Protein AF-A0A2W4SJM6-F1 (afdb_monomer_lite)

pLDDT: mean 88.86, std 15.08, range [41.16, 98.06]

Radius of gyration: 12.58 Å; chains: 1; bounding box: 25×15×45 Å

Secondary structure (DSSP, 8-state):
-HHHHHTT-SEEEEEEEETTEEEEEEE-TTS-EEEEEEETTT--EEEEEEPPPGGGT---

Foldseek 3Di:
DVVCVVVQFPAWDDWDDDPQWIWTWGAHPVRWIKIWIARNPPRHTPDIDTDDPCVVVPDD

Structure (mmCIF, N/CA/C/O backbone):
data_AF-A0A2W4SJM6-F1
#
_entry.id   AF-A0A2W4SJM6-F1
#
loop_
_atom_site.group_PDB
_atom_site.id
_atom_site.type_symbol
_atom_site.label_atom_id
_atom_site.label_alt_id
_atom_site.label_comp_id
_atom_site.label_asym_id
_atom_site.label_entity_id
_atom_site.label_seq_id
_atom_site.pdbx_PDB_ins_code
_atom_site.Cartn_x
_atom_site.Cartn_y
_atom_site.Cartn_z
_atom_site.occupancy
_atom_site.B_iso_or_equiv
_atom_site.auth_seq_id
_atom_site.auth_comp_id
_atom_site.auth_asym_id
_atom_site.auth_atom_id
_atom_site.pdbx_PDB_model_num
ATOM 1 N N . ARG A 1 1 ? -5.650 1.345 -6.332 1.00 76.25 1 ARG A N 1
ATOM 2 C CA . ARG A 1 1 ? -6.990 0.964 -5.802 1.00 76.25 1 ARG A CA 1
ATOM 3 C C . ARG A 1 1 ? -7.223 -0.548 -5.700 1.00 76.25 1 ARG A C 1
ATOM 5 O O . ARG A 1 1 ? -7.486 -0.984 -4.595 1.00 76.25 1 ARG A O 1
ATOM 12 N N . ARG A 1 2 ? -7.189 -1.351 -6.785 1.00 91.12 2 ARG A N 1
ATOM 13 C CA . ARG A 1 2 ? -7.509 -2.802 -6.706 1.00 91.12 2 ARG A CA 1
ATOM 14 C C . ARG A 1 2 ? -6.634 -3.536 -5.679 1.00 91.12 2 ARG A C 1
ATOM 16 O O . ARG A 1 2 ? -7.179 -4.170 -4.790 1.00 91.12 2 ARG A O 1
ATOM 23 N N . ILE A 1 3 ? -5.318 -3.348 -5.774 1.00 90.88 3 ILE A N 1
ATOM 24 C CA . ILE A 1 3 ? -4.332 -3.978 -4.886 1.00 90.88 3 ILE A CA 1
ATOM 25 C C . ILE A 1 3 ? -4.603 -3.635 -3.413 1.00 90.88 3 ILE A C 1
ATOM 27 O O . ILE A 1 3 ? -4.633 -4.529 -2.579 1.00 90.88 3 ILE A O 1
ATOM 31 N N . ALA A 1 4 ? -4.884 -2.366 -3.098 1.00 91.50 4 ALA A N 1
ATOM 32 C CA . ALA A 1 4 ? -5.231 -1.934 -1.742 1.00 91.50 4 ALA A CA 1
ATOM 33 C C . ALA A 1 4 ? -6.456 -2.695 -1.194 1.00 91.50 4 ALA A C 1
ATOM 35 O O . ALA A 1 4 ? -6.385 -3.306 -0.130 1.00 91.50 4 ALA A O 1
ATOM 36 N N . ASN A 1 5 ? -7.548 -2.745 -1.966 1.00 92.81 5 ASN A N 1
ATOM 37 C CA . ASN A 1 5 ? -8.770 -3.448 -1.566 1.00 92.81 5 ASN A CA 1
ATOM 38 C C . ASN A 1 5 ? -8.547 -4.959 -1.390 1.00 92.81 5 ASN A C 1
ATOM 40 O O . ASN A 1 5 ? -9.052 -5.549 -0.438 1.00 92.81 5 ASN A O 1
ATOM 44 N N . GLU A 1 6 ? -7.795 -5.590 -2.297 1.00 95.06 6 GLU A N 1
ATOM 45 C CA . GLU A 1 6 ? -7.444 -7.019 -2.221 1.00 95.06 6 GLU A CA 1
ATOM 46 C C . GLU A 1 6 ? -6.603 -7.339 -0.979 1.00 95.06 6 GLU A C 1
ATOM 48 O O . GLU A 1 6 ? -6.699 -8.433 -0.429 1.00 95.06 6 GLU A O 1
ATOM 53 N N . ASN A 1 7 ? -5.847 -6.356 -0.488 1.00 93.44 7 ASN A N 1
ATOM 54 C CA . ASN A 1 7 ? -5.045 -6.449 0.725 1.00 93.44 7 ASN A CA 1
ATOM 55 C C . ASN A 1 7 ? -5.763 -5.908 1.972 1.00 93.44 7 ASN A C 1
ATOM 57 O O . ASN A 1 7 ? -5.134 -5.704 3.009 1.00 93.44 7 ASN A O 1
ATOM 61 N N . GLY A 1 8 ? -7.088 -5.740 1.921 1.00 94.31 8 GLY A N 1
ATOM 62 C CA . GLY A 1 8 ? -7.918 -5.424 3.087 1.00 94.31 8 GLY A CA 1
ATOM 63 C C . GLY A 1 8 ? -7.987 -3.943 3.458 1.00 94.31 8 GLY A C 1
ATOM 64 O O . GLY A 1 8 ? -8.613 -3.617 4.465 1.00 94.31 8 GLY A O 1
ATOM 65 N N . VAL A 1 9 ? -7.403 -3.053 2.653 1.00 96.06 9 VAL A N 1
ATOM 66 C CA . VAL A 1 9 ? -7.561 -1.606 2.822 1.00 96.06 9 VAL A CA 1
ATOM 67 C C . VAL A 1 9 ? -8.962 -1.217 2.364 1.00 96.06 9 VAL A C 1
ATOM 69 O O . VAL A 1 9 ? -9.299 -1.342 1.186 1.00 96.06 9 VAL A O 1
ATOM 72 N N . VAL A 1 10 ? -9.790 -0.743 3.291 1.00 96.56 10 VAL A N 1
ATOM 73 C CA . VAL A 1 10 ? -11.146 -0.249 2.989 1.00 96.56 10 VAL A CA 1
ATOM 74 C C . VAL A 1 10 ? -11.192 1.274 2.907 1.00 96.56 10 VAL A C 1
ATOM 76 O O . VAL A 1 10 ? -12.082 1.831 2.264 1.00 96.56 10 VAL A O 1
ATOM 79 N N . ARG A 1 11 ? -10.214 1.947 3.522 1.00 95.94 11 ARG A N 1
ATOM 80 C CA . ARG A 1 11 ? -10.001 3.391 3.443 1.00 95.94 11 ARG A CA 1
ATOM 81 C C . ARG A 1 11 ? -8.539 3.654 3.119 1.00 95.94 11 ARG A C 1
ATOM 83 O O . ARG A 1 11 ? -7.683 3.307 3.915 1.00 95.94 11 ARG A O 1
ATOM 90 N N . ILE A 1 12 ? -8.278 4.273 1.974 1.00 96.69 12 ILE A N 1
ATOM 91 C CA . ILE A 1 12 ? -6.943 4.766 1.621 1.00 96.69 12 ILE A CA 1
ATOM 92 C C . ILE A 1 12 ? -6.772 6.140 2.273 1.00 96.69 12 ILE A C 1
ATOM 94 O O . ILE A 1 12 ? -7.691 6.962 2.196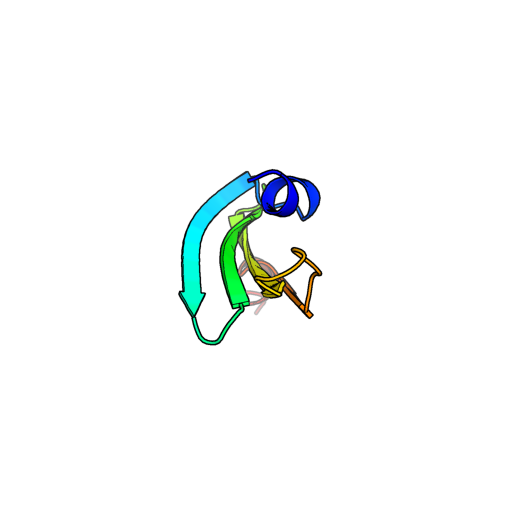 1.00 96.69 12 ILE A O 1
ATOM 98 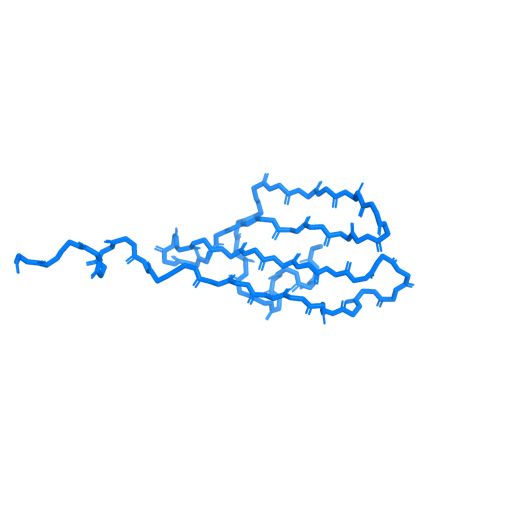N N . GLU A 1 13 ? -5.637 6.357 2.926 1.00 96.88 13 GLU A N 1
ATOM 99 C CA . GLU A 1 13 ? -5.267 7.634 3.541 1.00 96.88 13 GLU A CA 1
ATOM 100 C C . GLU A 1 13 ? -4.229 8.349 2.671 1.00 96.88 13 GLU A C 1
ATOM 102 O O . GLU A 1 13 ? -4.443 9.512 2.327 1.00 96.88 13 GLU A O 1
ATOM 107 N N . GLU A 1 14 ? -3.221 7.619 2.191 1.00 97.50 14 GLU A N 1
ATOM 108 C CA . GLU A 1 14 ? -2.116 8.167 1.404 1.00 97.50 14 GLU A CA 1
ATOM 109 C C . GLU A 1 14 ? -1.690 7.209 0.278 1.00 97.50 14 GLU A C 1
ATOM 111 O O . GLU A 1 14 ? -1.856 5.988 0.365 1.00 97.50 14 GLU A O 1
ATOM 116 N N . ILE A 1 15 ? -1.207 7.782 -0.829 1.00 97.12 15 ILE A N 1
ATOM 117 C CA . ILE A 1 15 ? -0.517 7.056 -1.898 1.00 97.12 15 ILE A CA 1
ATOM 118 C C . ILE A 1 15 ? 0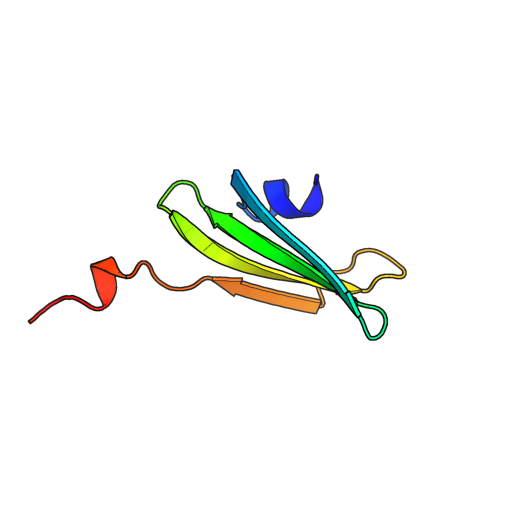.660 7.908 -2.355 1.00 97.12 15 ILE A C 1
ATOM 120 O O . ILE A 1 15 ? 0.448 8.978 -2.932 1.00 97.12 15 ILE A O 1
ATOM 124 N N . GLU A 1 16 ? 1.868 7.383 -2.204 1.00 97.81 16 GLU A N 1
ATOM 125 C CA . GLU A 1 16 ? 3.099 8.054 -2.616 1.00 97.81 16 GLU A CA 1
ATOM 126 C C . GLU A 1 16 ? 3.909 7.189 -3.585 1.00 97.81 16 GLU A C 1
ATOM 128 O O . GLU A 1 16 ? 3.786 5.963 -3.611 1.00 97.81 16 GLU A O 1
ATOM 133 N N . LEU A 1 17 ? 4.705 7.839 -4.439 1.00 97.38 17 LEU A N 1
ATOM 134 C CA . LEU A 1 17 ? 5.668 7.188 -5.327 1.00 97.38 17 LEU A CA 1
ATOM 135 C C . LEU A 1 17 ? 7.045 7.767 -5.043 1.00 97.38 17 LEU A C 1
ATOM 137 O O . LEU A 1 17 ? 7.307 8.913 -5.411 1.00 97.38 17 LEU A O 1
ATOM 141 N N . ASP A 1 18 ? 7.919 6.945 -4.477 1.00 95.19 18 ASP A N 1
ATOM 142 C CA . ASP A 1 18 ? 9.310 7.302 -4.228 1.00 95.19 18 ASP A CA 1
ATOM 143 C C . ASP A 1 18 ? 10.238 6.106 -4.467 1.00 95.19 18 ASP A C 1
ATOM 145 O O . ASP A 1 18 ? 9.832 4.948 -4.351 1.00 95.19 18 ASP A O 1
ATOM 149 N N . ASP A 1 19 ? 11.471 6.370 -4.900 1.00 93.94 19 ASP A N 1
ATOM 150 C CA . ASP A 1 19 ? 12.517 5.359 -5.125 1.00 93.94 19 ASP A CA 1
ATOM 151 C C . ASP A 1 19 ? 12.070 4.105 -5.920 1.00 93.94 19 ASP A C 1
ATOM 153 O O . ASP A 1 19 ? 12.525 2.976 -5.706 1.00 93.94 19 ASP A O 1
ATOM 157 N N . GLY A 1 20 ? 11.162 4.288 -6.887 1.00 96.25 20 GLY A N 1
ATOM 158 C CA . GLY A 1 20 ? 10.641 3.198 -7.720 1.00 96.25 20 GLY A CA 1
ATOM 159 C C . GLY A 1 20 ? 9.656 2.265 -7.004 1.00 96.25 20 GLY A C 1
ATOM 160 O O . GLY A 1 20 ? 9.438 1.135 -7.464 1.00 96.25 20 GLY A O 1
ATOM 161 N N . LYS A 1 21 ? 9.039 2.728 -5.915 1.00 97.50 21 LYS A N 1
ATOM 162 C CA . LYS A 1 21 ? 8.010 2.019 -5.157 1.00 97.50 21 LYS A CA 1
ATOM 163 C C . LYS A 1 21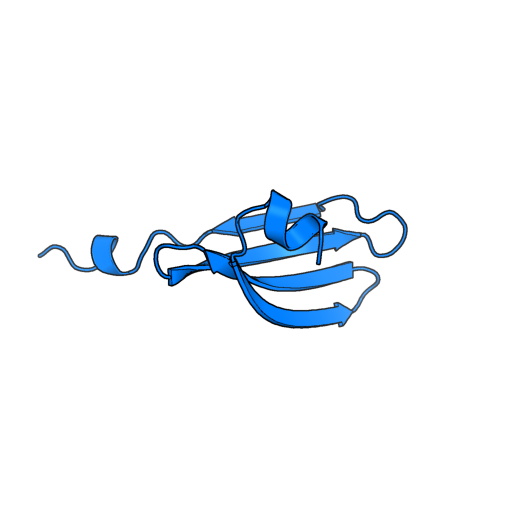 ? 6.769 2.883 -4.974 1.00 97.50 21 LYS A C 1
ATOM 165 O O . LYS A 1 21 ? 6.874 4.081 -4.757 1.00 97.50 21 LYS A O 1
ATOM 170 N N . TRP A 1 22 ? 5.603 2.257 -5.053 1.00 98.06 22 TRP A N 1
ATOM 171 C CA . TRP A 1 22 ? 4.387 2.856 -4.522 1.00 98.06 22 TRP A CA 1
ATOM 172 C C . TRP A 1 22 ? 4.244 2.465 -3.063 1.00 98.06 22 TRP A C 1
ATOM 174 O O . TRP A 1 22 ? 4.299 1.273 -2.768 1.00 98.06 22 TRP A O 1
ATOM 184 N N . GLU A 1 23 ? 3.985 3.439 -2.211 1.00 97.56 23 GLU A N 1
ATOM 185 C CA . GLU A 1 23 ? 3.557 3.234 -0.834 1.00 97.56 23 GLU A CA 1
ATOM 186 C C . GLU A 1 23 ? 2.061 3.534 -0.745 1.00 97.56 23 GLU A C 1
ATOM 188 O O . GLU A 1 23 ? 1.561 4.503 -1.327 1.00 97.56 23 GLU A O 1
ATOM 193 N N . ILE A 1 24 ? 1.313 2.638 -0.106 1.00 97.62 24 ILE A N 1
ATOM 194 C CA . ILE A 1 24 ? -0.119 2.800 0.132 1.00 97.62 24 ILE A CA 1
ATOM 195 C C . ILE A 1 24 ? -0.360 2.657 1.623 1.00 97.62 24 ILE A C 1
ATOM 197 O O . ILE A 1 24 ? -0.270 1.547 2.151 1.00 97.62 24 ILE A O 1
ATOM 201 N N . GLU A 1 25 ? -0.784 3.745 2.250 1.00 97.25 25 GLU A N 1
ATOM 202 C CA . GLU A 1 25 ? -1.242 3.744 3.631 1.00 97.25 25 GLU A CA 1
ATOM 203 C C . GLU A 1 25 ? -2.767 3.790 3.685 1.00 97.25 25 GLU A C 1
ATOM 205 O O . GLU A 1 25 ? -3.458 4.482 2.919 1.00 97.25 25 GLU A O 1
ATOM 210 N N . GLY A 1 26 ? -3.335 3.032 4.610 1.00 96.75 26 GLY A N 1
ATOM 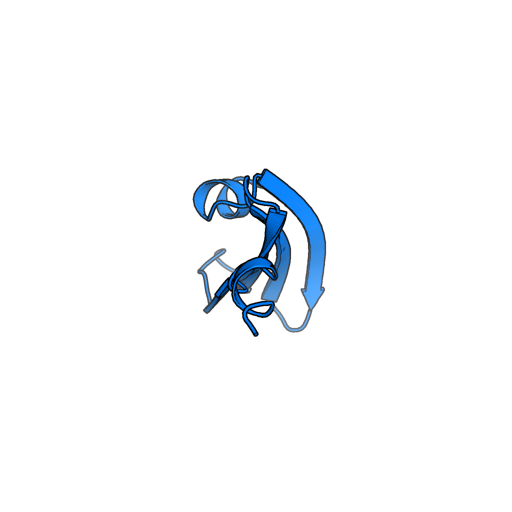211 C CA . GLY A 1 26 ? -4.765 3.035 4.820 1.00 96.75 26 GLY A CA 1
ATOM 212 C C . GLY A 1 26 ? -5.201 2.248 6.037 1.00 96.75 26 GLY A C 1
ATOM 213 O O . GLY A 1 26 ? -4.410 1.845 6.883 1.00 96.75 26 GLY A O 1
ATOM 214 N N . ARG A 1 27 ? -6.511 2.020 6.123 1.00 95.75 27 ARG A N 1
ATOM 215 C CA . ARG A 1 27 ? -7.138 1.303 7.231 1.00 95.75 27 ARG A CA 1
ATOM 216 C C . ARG A 1 27 ? -7.973 0.132 6.765 1.00 95.75 27 ARG A C 1
ATOM 218 O O . ARG A 1 27 ? -8.621 0.189 5.713 1.00 95.75 27 ARG A O 1
ATOM 225 N N . ASP A 1 28 ? -7.994 -0.902 7.594 1.00 94.94 28 ASP A N 1
ATOM 226 C CA . ASP A 1 28 ? -8.931 -2.011 7.487 1.00 94.94 28 ASP A CA 1
ATOM 227 C C . ASP A 1 28 ? -10.316 -1.658 8.057 1.00 94.94 28 ASP A C 1
ATOM 229 O O . ASP A 1 28 ? -10.562 -0.558 8.561 1.00 94.94 28 ASP A O 1
ATOM 233 N N . ALA A 1 29 ? -11.255 -2.601 7.962 1.00 93.75 29 ALA A N 1
ATOM 234 C CA . ALA A 1 29 ? -12.619 -2.411 8.454 1.00 93.75 29 ALA A CA 1
ATOM 235 C C . ALA A 1 29 ? -12.717 -2.245 9.984 1.00 93.75 29 ALA A C 1
ATOM 237 O O . ALA A 1 29 ? -13.721 -1.728 10.470 1.00 93.75 29 ALA A O 1
ATOM 238 N N . ALA A 1 30 ? -11.701 -2.674 10.737 1.00 90.75 30 ALA A N 1
ATOM 239 C CA . ALA A 1 30 ? -11.598 -2.488 12.181 1.00 90.75 30 ALA A CA 1
ATOM 240 C C . ALA A 1 30 ? -10.871 -1.180 12.560 1.00 90.75 30 ALA A C 1
ATOM 242 O O . ALA A 1 30 ? -10.752 -0.868 13.745 1.00 90.75 30 ALA A O 1
ATOM 243 N N . GLY A 1 31 ? -10.406 -0.406 11.574 1.00 92.19 31 GLY A N 1
ATOM 244 C CA . GLY A 1 31 ? -9.651 0.829 11.767 1.00 92.19 31 GLY A CA 1
ATOM 245 C C . GLY A 1 31 ? -8.157 0.621 12.031 1.00 92.19 31 GLY A C 1
ATOM 246 O O . GLY A 1 31 ? -7.466 1.604 12.312 1.00 92.19 31 GLY A O 1
ATOM 247 N N . ALA A 1 32 ? -7.659 -0.617 11.945 1.00 91.75 32 ALA A N 1
ATOM 248 C CA . ALA A 1 32 ? -6.236 -0.916 12.049 1.00 91.75 32 ALA A CA 1
ATOM 249 C C . ALA A 1 32 ? -5.501 -0.448 10.790 1.00 91.75 32 ALA A C 1
ATOM 251 O O . ALA A 1 32 ? -6.043 -0.507 9.686 1.00 91.75 32 ALA A O 1
ATOM 252 N N . GLU A 1 33 ? -4.278 0.032 10.979 1.00 95.25 33 GLU A N 1
ATOM 253 C CA . GLU A 1 33 ? -3.449 0.570 9.906 1.00 95.25 33 GLU A CA 1
ATOM 254 C C . GLU A 1 33 ? -2.853 -0.547 9.052 1.00 95.25 33 GLU A C 1
ATOM 256 O O . GLU A 1 33 ? -2.477 -1.610 9.560 1.00 95.25 33 GLU A O 1
ATOM 261 N N . ILE A 1 34 ? -2.808 -0.303 7.747 1.00 96.31 34 ILE A N 1
ATOM 262 C CA . ILE A 1 34 ? -2.191 -1.161 6.748 1.00 96.31 34 ILE A CA 1
ATOM 263 C C . ILE A 1 34 ? -1.298 -0.284 5.870 1.00 96.31 34 ILE A C 1
ATOM 265 O O . ILE A 1 34 ? -1.795 0.640 5.229 1.00 96.31 34 ILE A O 1
ATOM 269 N N . GLU A 1 35 ? -0.027 -0.657 5.784 1.00 97.38 35 GLU A N 1
ATOM 270 C CA . GLU A 1 35 ? 0.970 -0.093 4.870 1.00 97.38 35 GLU A CA 1
ATOM 271 C C . GLU A 1 35 ? 1.331 -1.164 3.830 1.00 97.38 35 GLU A C 1
ATOM 273 O O . GLU A 1 35 ? 1.514 -2.345 4.166 1.00 97.38 35 GLU A O 1
ATOM 278 N N . ILE A 1 36 ? 1.384 -0.786 2.552 1.00 97.44 36 ILE A N 1
ATOM 279 C CA . ILE A 1 36 ? 1.725 -1.687 1.446 1.00 97.44 36 ILE A CA 1
ATOM 280 C C . ILE A 1 36 ? 2.744 -1.017 0.526 1.00 97.44 36 ILE A C 1
ATOM 282 O O . ILE A 1 36 ? 2.398 -0.073 -0.184 1.00 97.44 36 ILE A O 1
ATOM 286 N N . ASP A 1 37 ? 3.930 -1.616 0.422 1.00 97.94 37 ASP A N 1
ATOM 287 C CA . ASP A 1 37 ? 4.924 -1.249 -0.586 1.00 97.94 37 ASP A CA 1
ATOM 288 C C . ASP A 1 37 ? 4.763 -2.115 -1.828 1.00 97.94 37 ASP A C 1
ATOM 290 O O . ASP A 1 37 ? 4.786 -3.352 -1.767 1.00 97.94 37 ASP A O 1
ATOM 294 N N . LEU A 1 38 ? 4.708 -1.473 -2.987 1.00 97.69 38 LEU A N 1
ATOM 295 C CA . LEU A 1 38 ? 4.638 -2.119 -4.288 1.00 97.69 38 LEU A CA 1
ATOM 296 C C . LEU A 1 38 ? 5.808 -1.679 -5.150 1.00 97.69 38 LEU A C 1
ATOM 298 O O . LEU A 1 38 ? 6.151 -0.503 -5.198 1.00 97.69 38 LEU A O 1
ATOM 302 N N . ARG A 1 39 ? 6.367 -2.585 -5.943 1.00 97.31 39 ARG A N 1
ATOM 303 C CA . ARG A 1 39 ? 7.303 -2.194 -6.996 1.00 97.31 39 ARG A CA 1
ATOM 304 C C . ARG A 1 39 ? 6.560 -1.408 -8.072 1.00 97.31 39 ARG A C 1
ATOM 306 O O . ARG A 1 39 ? 5.580 -1.898 -8.633 1.00 97.31 39 ARG A O 1
ATOM 313 N N . ALA A 1 40 ? 7.053 -0.224 -8.425 1.00 96.69 40 ALA A N 1
ATOM 314 C CA . ALA A 1 40 ? 6.360 0.650 -9.370 1.00 96.69 40 ALA A CA 1
ATOM 315 C C . ALA A 1 40 ? 6.259 0.077 -10.793 1.00 96.69 40 ALA A C 1
ATOM 317 O O . ALA A 1 40 ? 5.349 0.439 -11.535 1.00 96.69 40 ALA A O 1
ATOM 318 N N . THR A 1 41 ? 7.165 -0.826 -11.175 1.00 97.06 41 THR A N 1
ATOM 319 C CA . THR A 1 41 ? 7.237 -1.373 -12.537 1.00 97.06 41 THR A CA 1
ATOM 320 C C . THR A 1 41 ? 6.165 -2.413 -12.848 1.00 97.06 41 THR A C 1
ATOM 322 O O . THR A 1 41 ? 5.754 -2.525 -13.999 1.00 97.06 41 THR A O 1
ATOM 325 N N . ASP A 1 42 ? 5.745 -3.202 -11.858 1.00 95.12 42 ASP A N 1
ATOM 326 C CA . ASP A 1 42 ? 4.870 -4.367 -12.061 1.00 95.12 42 ASP A CA 1
ATOM 327 C C . ASP A 1 42 ? 3.774 -4.519 -10.991 1.00 95.12 42 ASP A C 1
ATOM 329 O O . ASP A 1 42 ? 2.900 -5.376 -11.124 1.00 95.12 42 ASP A O 1
ATOM 333 N N . GLY A 1 43 ? 3.776 -3.677 -9.952 1.00 94.31 43 GLY A N 1
ATOM 334 C CA . GLY A 1 43 ? 2.818 -3.746 -8.852 1.00 94.31 43 GLY A CA 1
ATOM 335 C C . GLY A 1 43 ? 3.041 -4.932 -7.911 1.00 94.31 43 GLY A C 1
ATOM 336 O O . GLY A 1 43 ? 2.149 -5.240 -7.121 1.00 94.31 43 GLY A O 1
ATOM 337 N N . MET A 1 44 ? 4.194 -5.607 -7.981 1.00 95.62 44 MET A N 1
ATOM 338 C CA . MET A 1 44 ? 4.546 -6.678 -7.052 1.00 95.62 44 MET A CA 1
ATOM 339 C C . MET A 1 44 ? 4.619 -6.127 -5.627 1.00 95.62 44 MET A C 1
ATOM 341 O O . MET A 1 44 ? 5.345 -5.167 -5.377 1.00 95.62 44 MET A O 1
ATOM 345 N N . VAL A 1 45 ? 3.920 -6.768 -4.689 1.00 95.75 45 VAL A N 1
ATOM 346 C CA . VAL A 1 45 ? 4.030 -6.447 -3.260 1.00 95.75 45 VAL A CA 1
ATOM 347 C C . VAL A 1 45 ? 5.447 -6.768 -2.786 1.00 95.75 45 VAL A C 1
ATOM 349 O O . VAL A 1 45 ? 5.895 -7.912 -2.878 1.00 95.75 45 VAL A O 1
ATOM 352 N N . ILE A 1 46 ? 6.153 -5.746 -2.307 1.00 96.50 46 ILE A N 1
ATOM 353 C CA . ILE A 1 46 ? 7.498 -5.849 -1.733 1.00 96.50 46 ILE A CA 1
ATOM 354 C C . ILE A 1 46 ? 7.392 -6.079 -0.225 1.00 96.50 46 ILE A C 1
ATOM 356 O O . ILE A 1 46 ? 8.093 -6.931 0.320 1.00 96.50 46 ILE A O 1
ATOM 360 N N . LYS A 1 47 ? 6.513 -5.321 0.435 1.00 95.56 47 LYS A N 1
ATOM 361 C CA . LYS A 1 47 ? 6.329 -5.306 1.885 1.00 95.56 47 LYS A CA 1
ATOM 362 C C . LYS A 1 47 ? 4.862 -5.043 2.199 1.00 95.56 47 LYS A C 1
ATOM 364 O O . LYS A 1 47 ? 4.170 -4.358 1.450 1.00 95.56 47 LYS A O 1
ATOM 369 N N . MET A 1 48 ? 4.396 -5.618 3.298 1.00 95.38 48 MET A N 1
ATOM 370 C CA . MET A 1 48 ? 3.084 -5.322 3.846 1.00 95.38 48 MET A CA 1
ATOM 371 C C . MET A 1 48 ? 3.156 -5.387 5.364 1.00 95.38 48 MET A C 1
ATOM 373 O O . MET A 1 48 ? 3.557 -6.414 5.919 1.00 95.38 48 MET A O 1
ATOM 377 N N . GLU A 1 49 ? 2.724 -4.317 6.018 1.00 94.69 49 GLU A N 1
ATOM 378 C CA . GLU A 1 49 ? 2.596 -4.255 7.467 1.00 94.69 49 GLU A CA 1
ATOM 379 C C . GLU A 1 49 ? 1.144 -4.012 7.861 1.00 94.69 49 GLU A C 1
ATOM 381 O O . GLU A 1 49 ? 0.364 -3.375 7.153 1.00 94.69 49 GLU A O 1
ATOM 386 N N . ARG A 1 50 ? 0.760 -4.599 8.993 1.00 92.38 50 ARG A N 1
ATOM 387 C CA . ARG A 1 50 ? -0.535 -4.364 9.622 1.00 92.38 50 ARG A CA 1
ATOM 388 C C . ARG A 1 50 ? -0.304 -4.147 11.092 1.00 92.38 50 ARG A C 1
ATOM 390 O O . ARG A 1 50 ? 0.177 -5.064 11.771 1.00 92.38 50 ARG A O 1
ATOM 397 N N . ASP A 1 51 ? -0.670 -2.975 11.587 1.00 87.69 51 ASP A N 1
ATOM 398 C CA . ASP A 1 51 ? -0.538 -2.741 13.011 1.00 87.69 51 ASP A CA 1
ATOM 399 C C . ASP A 1 51 ? -1.629 -3.523 13.751 1.00 87.69 51 ASP A C 1
ATOM 401 O O . ASP A 1 51 ? -2.798 -3.569 13.352 1.00 87.69 51 ASP A O 1
ATOM 405 N N . ARG A 1 52 ? -1.250 -4.206 14.834 1.00 67.00 52 ARG A N 1
ATOM 406 C CA . ARG A 1 52 ? -2.237 -4.904 15.666 1.00 67.00 52 ARG A CA 1
ATOM 407 C C . ARG A 1 52 ? -3.088 -3.806 16.317 1.00 67.00 52 ARG A C 1
ATOM 409 O O . ARG A 1 52 ? -2.492 -2.888 16.883 1.00 67.00 52 ARG A O 1
ATOM 416 N N . PRO A 1 53 ? -4.433 -3.864 16.256 1.00 59.31 53 PRO A N 1
ATOM 417 C CA . PRO A 1 53 ? -5.288 -2.753 16.665 1.00 59.31 53 PRO A CA 1
ATOM 418 C C . PRO A 1 53 ? -4.872 -2.229 18.037 1.00 59.31 53 PRO A C 1
ATOM 420 O O . PRO A 1 53 ? -4.606 -3.021 18.942 1.00 59.31 53 PRO A O 1
ATOM 423 N N . ALA A 1 54 ? -4.844 -0.904 18.203 1.00 55.09 54 ALA A N 1
ATOM 424 C CA . ALA A 1 54 ? -4.461 -0.246 19.454 1.00 55.09 54 ALA A CA 1
ATOM 425 C C . ALA A 1 54 ? -5.213 -0.798 20.688 1.00 55.09 54 ALA A C 1
ATOM 427 O O . ALA A 1 54 ? -4.676 -0.786 21.793 1.00 55.09 54 ALA A O 1
ATOM 428 N N . ALA A 1 55 ? -6.401 -1.389 20.496 1.00 53.22 55 ALA A N 1
ATOM 429 C CA . ALA A 1 55 ? -7.146 -2.126 21.519 1.00 53.22 55 ALA A CA 1
ATOM 430 C C . ALA A 1 55 ? -6.371 -3.305 22.158 1.00 53.22 55 ALA A C 1
ATOM 432 O O . ALA A 1 55 ? -6.662 -3.683 23.286 1.00 53.22 55 ALA A O 1
ATOM 433 N N . ALA A 1 56 ? -5.367 -3.873 21.483 1.00 52.94 56 ALA A N 1
ATOM 434 C CA . ALA A 1 56 ? -4.499 -4.920 22.025 1.00 52.94 56 ALA A CA 1
ATOM 435 C C . ALA A 1 56 ? -3.306 -4.373 22.833 1.00 52.94 56 ALA A C 1
ATOM 437 O O . ALA A 1 56 ? -2.686 -5.136 23.571 1.00 52.94 56 ALA A O 1
ATOM 438 N N . ARG A 1 57 ? -2.980 -3.076 22.706 1.00 50.78 57 ARG A N 1
ATOM 439 C CA . ARG A 1 57 ? -1.913 -2.404 23.476 1.00 50.78 57 ARG A CA 1
ATOM 440 C C . ARG A 1 57 ? -2.424 -1.782 24.785 1.00 50.78 57 ARG A C 1
ATOM 442 O O . ARG A 1 57 ? -1.618 -1.353 25.601 1.00 50.78 57 ARG A O 1
ATOM 449 N N . ALA A 1 58 ? -3.741 -1.765 24.996 1.00 55.47 58 ALA A N 1
ATOM 450 C CA . ALA A 1 58 ? -4.390 -1.332 26.230 1.00 55.47 58 ALA A CA 1
ATOM 451 C C . ALA A 1 58 ? -5.000 -2.536 26.969 1.00 55.47 58 ALA A C 1
ATOM 453 O O . ALA A 1 58 ? -6.212 -2.729 26.976 1.00 55.47 58 ALA A O 1
ATOM 454 N N . GLN A 1 59 ? -4.157 -3.366 27.580 1.00 4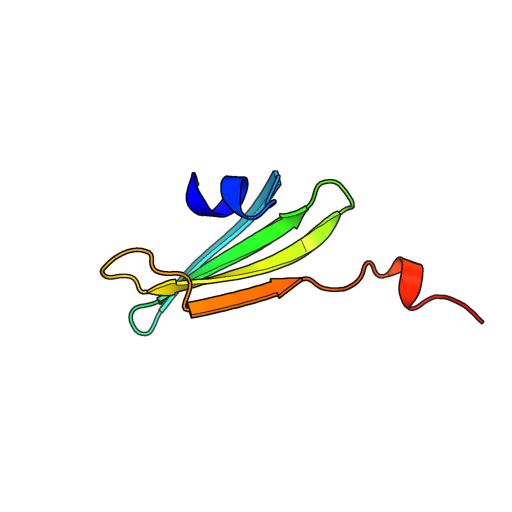1.16 59 GLN A N 1
ATOM 455 C CA . GLN A 1 59 ? -4.570 -4.282 28.649 1.00 41.16 59 GLN A CA 1
ATOM 456 C C . GLN A 1 59 ? -3.575 -4.120 29.819 1.00 41.16 59 GLN A C 1
ATOM 458 O O . GLN A 1 59 ? -2.397 -3.897 29.536 1.00 41.16 59 GLN A O 1
ATOM 463 N N . PRO A 1 60 ? -4.061 -4.109 31.078 1.00 53.75 60 PRO A N 1
ATOM 464 C CA . PRO A 1 60 ? -3.399 -3.523 32.255 1.00 53.75 60 PRO A CA 1
ATOM 465 C C . PRO A 1 60 ? -2.103 -4.206 32.700 1.00 53.75 60 PRO A C 1
ATOM 467 O O . PRO A 1 60 ? -1.943 -5.420 32.443 1.00 53.75 60 PRO A O 1
#

Sequence (60 aa):
RRIANENGVVRIEEIELDDGKWEIEGRDAAGAEIEIDLRATDGMVIKMERDRPAAARAQP